Protein AF-A0A8S8YJY5-F1 (afdb_monomer)

Structure (mmCIF, N/CA/C/O backbone):
data_AF-A0A8S8YJY5-F1
#
_entry.id   AF-A0A8S8YJY5-F1
#
loop_
_atom_site.group_PDB
_atom_site.id
_atom_site.type_symbol
_atom_site.label_atom_id
_atom_site.label_alt_id
_atom_site.label_comp_id
_atom_site.label_asym_id
_atom_site.label_entity_id
_atom_site.label_seq_id
_atom_site.pdbx_PDB_ins_code
_atom_site.Cartn_x
_atom_site.Cartn_y
_atom_site.Cartn_z
_atom_site.occupancy
_atom_site.B_iso_or_equiv
_atom_site.auth_seq_id
_atom_site.auth_comp_id
_atom_site.auth_asym_id
_atom_site.auth_atom_id
_atom_site.pdbx_PDB_model_num
ATOM 1 N N . MET A 1 1 ? 12.978 2.009 -13.620 1.00 79.31 1 MET A N 1
ATOM 2 C CA . MET A 1 1 ? 12.795 2.954 -12.497 1.00 79.31 1 MET A CA 1
ATOM 3 C C . MET A 1 1 ? 14.032 2.912 -11.627 1.00 79.31 1 MET A C 1
ATOM 5 O O . MET A 1 1 ? 14.467 1.817 -11.282 1.00 79.31 1 MET A O 1
ATOM 9 N N . SER A 1 2 ? 14.587 4.067 -11.266 1.00 89.62 2 SER A N 1
ATOM 10 C CA . SER A 1 2 ? 15.620 4.143 -10.227 1.00 89.62 2 SER A CA 1
ATOM 11 C C . SER A 1 2 ? 15.093 3.652 -8.862 1.00 89.62 2 SER A C 1
ATOM 13 O O . SER A 1 2 ? 13.884 3.651 -8.609 1.00 89.62 2 SER A O 1
ATO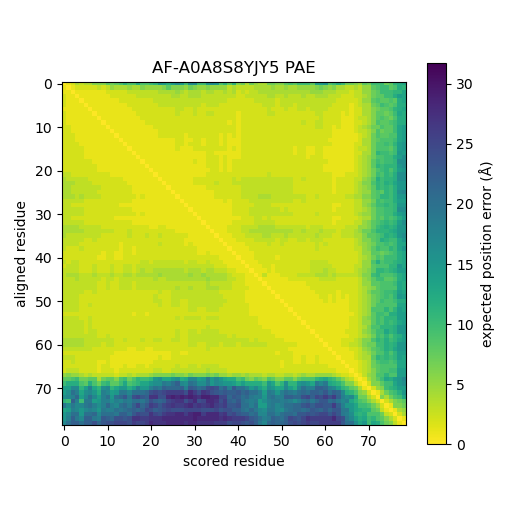M 15 N N . LYS A 1 3 ? 15.995 3.232 -7.957 1.00 93.06 3 LYS A N 1
ATOM 16 C CA . LYS A 1 3 ? 15.624 2.741 -6.610 1.00 93.06 3 LYS A CA 1
ATOM 17 C C . LYS A 1 3 ? 14.803 3.774 -5.826 1.00 93.06 3 LYS A C 1
ATOM 19 O O . LYS A 1 3 ? 13.799 3.423 -5.212 1.00 93.06 3 LYS A O 1
ATOM 24 N N . GLY A 1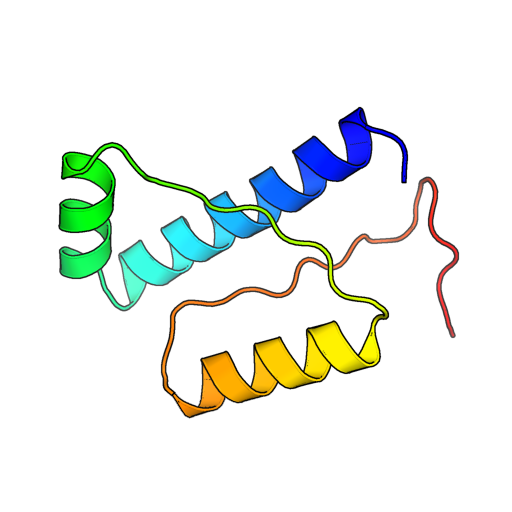 4 ? 15.197 5.047 -5.899 1.00 92.81 4 GLY A N 1
ATOM 25 C CA . GLY A 1 4 ? 14.483 6.150 -5.251 1.00 92.81 4 GLY A CA 1
ATOM 26 C C . GLY A 1 4 ? 13.082 6.354 -5.826 1.00 92.81 4 GLY A C 1
ATOM 27 O O . GLY A 1 4 ? 12.117 6.472 -5.074 1.00 92.81 4 GLY A O 1
ATOM 28 N N . LYS A 1 5 ? 12.941 6.296 -7.156 1.00 89.69 5 LYS A N 1
ATOM 29 C CA . LYS A 1 5 ? 11.633 6.406 -7.804 1.00 89.69 5 LYS A CA 1
ATOM 30 C C . LYS A 1 5 ? 10.707 5.251 -7.417 1.00 89.69 5 LYS A C 1
ATOM 32 O O . LYS A 1 5 ? 9.534 5.491 -7.151 1.00 89.69 5 LYS A O 1
ATOM 37 N N . LEU A 1 6 ? 11.216 4.020 -7.327 1.00 91.88 6 LEU A N 1
ATOM 38 C CA . LEU A 1 6 ? 10.432 2.874 -6.848 1.00 91.88 6 LEU A CA 1
ATOM 39 C C . LEU A 1 6 ? 9.926 3.096 -5.417 1.00 91.88 6 LEU A C 1
ATOM 41 O O . LEU A 1 6 ? 8.736 2.929 -5.162 1.00 91.88 6 LEU A O 1
ATOM 45 N N . ALA A 1 7 ? 10.806 3.528 -4.508 1.00 93.75 7 ALA A N 1
ATOM 46 C CA . ALA A 1 7 ? 10.431 3.825 -3.128 1.00 93.75 7 ALA A CA 1
ATOM 47 C C . ALA A 1 7 ? 9.340 4.907 -3.048 1.00 93.75 7 ALA A C 1
ATOM 49 O O . ALA A 1 7 ? 8.351 4.731 -2.334 1.00 93.75 7 ALA A O 1
ATOM 50 N N . ALA A 1 8 ? 9.473 5.988 -3.822 1.00 93.25 8 ALA A N 1
ATOM 51 C CA . ALA A 1 8 ? 8.475 7.053 -3.887 1.00 93.25 8 ALA A CA 1
ATOM 52 C C . ALA A 1 8 ? 7.109 6.546 -4.382 1.00 93.25 8 ALA A C 1
ATOM 54 O O . ALA A 1 8 ? 6.094 6.800 -3.738 1.00 93.25 8 ALA A O 1
ATOM 55 N N . GLN A 1 9 ? 7.068 5.766 -5.469 1.00 92.69 9 GLN A N 1
ATOM 56 C CA . GLN A 1 9 ? 5.805 5.243 -6.009 1.00 92.69 9 GLN A CA 1
ATOM 57 C C . GLN A 1 9 ? 5.120 4.255 -5.050 1.00 92.69 9 GLN A C 1
ATOM 59 O O . GLN A 1 9 ? 3.910 4.343 -4.844 1.00 92.69 9 GLN A O 1
ATOM 64 N N . CYS A 1 10 ? 5.878 3.365 -4.398 1.00 95.38 10 CYS A N 1
ATOM 65 C CA . CYS A 1 10 ? 5.333 2.493 -3.350 1.00 95.38 10 CYS A CA 1
ATOM 66 C C . CYS A 1 10 ? 4.779 3.302 -2.166 1.00 95.38 10 CYS A C 1
ATOM 68 O O . CYS A 1 10 ? 3.750 2.942 -1.594 1.00 95.38 10 CYS A O 1
ATOM 70 N N . SER A 1 11 ? 5.442 4.407 -1.814 1.00 95.75 11 SER A N 1
ATOM 71 C CA . SER A 1 11 ? 5.011 5.286 -0.722 1.00 95.75 11 SER A CA 1
ATOM 72 C C . SER A 1 11 ? 3.716 6.020 -1.073 1.00 95.75 11 SER A C 1
ATOM 74 O O . SER A 1 11 ? 2.799 6.040 -0.256 1.00 95.75 11 SER A O 1
ATOM 76 N N . HIS A 1 12 ? 3.590 6.535 -2.301 1.00 95.25 12 HIS A N 1
ATOM 77 C CA . HIS A 1 12 ? 2.343 7.124 -2.800 1.00 95.25 12 HIS A CA 1
ATOM 78 C C . HIS A 1 12 ? 1.184 6.123 -2.735 1.00 95.25 12 HIS A C 1
ATOM 80 O O . HIS A 1 12 ? 0.134 6.443 -2.187 1.00 95.25 12 HIS A O 1
ATOM 86 N N . ALA A 1 13 ? 1.387 4.889 -3.215 1.00 96.25 13 ALA A N 1
ATOM 87 C CA . ALA A 1 13 ? 0.357 3.850 -3.160 1.00 96.25 13 ALA A CA 1
ATOM 88 C C . ALA A 1 13 ? -0.102 3.571 -1.720 1.00 96.25 13 ALA A C 1
ATOM 90 O O . ALA A 1 13 ? -1.299 3.490 -1.449 1.00 96.25 13 ALA A O 1
ATOM 91 N N . ALA A 1 14 ? 0.847 3.449 -0.786 1.00 97.88 14 ALA A N 1
ATOM 92 C CA . ALA A 1 14 ? 0.548 3.175 0.615 1.00 97.88 14 ALA A CA 1
ATOM 93 C C . ALA A 1 14 ? -0.238 4.317 1.281 1.00 97.88 14 ALA A C 1
ATOM 95 O O . ALA A 1 14 ? -1.204 4.048 1.997 1.00 97.88 14 ALA A O 1
ATOM 96 N N . VAL A 1 15 ? 0.150 5.575 1.038 1.00 97.94 15 VAL A N 1
ATOM 97 C CA . VAL A 1 15 ? -0.538 6.754 1.589 1.00 97.94 15 VAL A CA 1
ATOM 98 C C . VAL A 1 15 ? -1.958 6.861 1.040 1.00 97.94 15 VAL A C 1
ATOM 100 O O . VAL A 1 15 ? -2.899 7.007 1.817 1.00 97.94 15 VAL A O 1
ATOM 103 N N . GLU A 1 16 ? -2.140 6.716 -0.270 1.00 98.12 16 GLU A N 1
ATOM 104 C CA . GLU A 1 16 ? -3.460 6.790 -0.903 1.00 98.12 16 GLU A CA 1
ATOM 105 C C . GLU A 1 16 ? -4.393 5.668 -0.424 1.00 98.12 16 GLU A C 1
ATOM 107 O O . GLU A 1 16 ? -5.555 5.919 -0.095 1.00 98.12 16 GLU A O 1
ATOM 112 N N . CYS A 1 17 ? -3.886 4.437 -0.286 1.00 98.38 17 CYS A N 1
ATOM 113 C CA . CYS A 1 17 ? -4.648 3.344 0.317 1.00 98.38 17 CYS A CA 1
ATOM 114 C C . CYS A 1 17 ? -5.024 3.644 1.774 1.00 98.38 17 CYS A C 1
ATOM 116 O O . CYS A 1 17 ? -6.17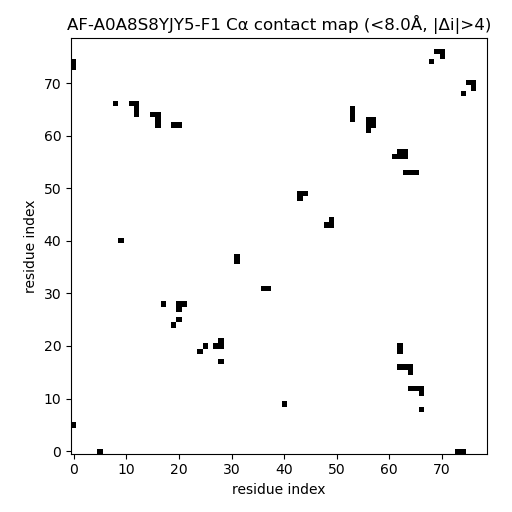3 3.426 2.151 1.00 98.38 17 CYS A O 1
ATOM 118 N N . ALA A 1 18 ? -4.112 4.183 2.586 1.00 98.38 18 ALA A N 1
ATOM 119 C CA . ALA A 1 18 ? -4.414 4.541 3.971 1.00 98.38 18 ALA A CA 1
ATOM 120 C C . ALA A 1 18 ? -5.474 5.655 4.063 1.00 98.38 18 ALA A C 1
ATOM 122 O O . ALA A 1 18 ? -6.413 5.549 4.851 1.00 98.38 18 ALA A O 1
ATOM 123 N N . LEU A 1 19 ? -5.386 6.695 3.225 1.00 98.38 19 LEU A N 1
ATOM 124 C CA . LEU A 1 19 ? -6.382 7.771 3.161 1.00 98.38 19 LEU A CA 1
ATOM 125 C C . LEU A 1 19 ? -7.750 7.263 2.690 1.00 98.38 19 LEU A C 1
ATOM 127 O O . LEU A 1 19 ? -8.779 7.645 3.254 1.00 98.38 19 LEU A O 1
ATOM 131 N N . LYS A 1 20 ? -7.779 6.368 1.695 1.00 98.31 20 LYS A N 1
ATOM 132 C CA . LYS A 1 20 ? -9.008 5.701 1.251 1.00 98.31 20 LYS A CA 1
ATOM 133 C C . LYS A 1 20 ? -9.591 4.850 2.381 1.00 98.31 20 LYS A C 1
ATOM 135 O O . LYS A 1 20 ? -10.754 5.041 2.731 1.00 98.31 20 LYS A O 1
ATOM 140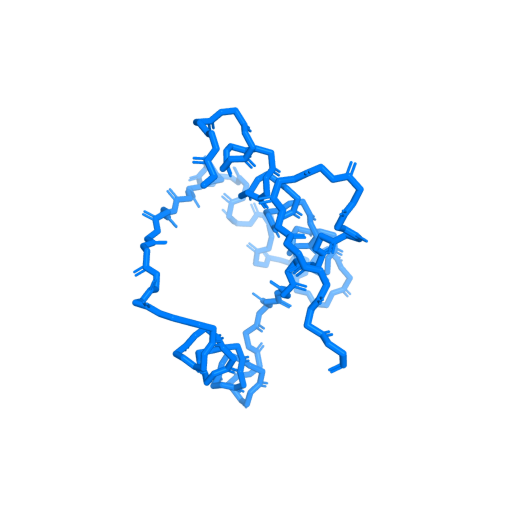 N N . ALA A 1 21 ? -8.790 3.990 3.014 1.00 98.50 21 ALA A N 1
ATOM 141 C CA . ALA A 1 21 ? -9.207 3.159 4.145 1.00 98.50 21 ALA A CA 1
ATOM 142 C C . ALA A 1 21 ? -9.755 3.999 5.304 1.00 98.50 21 ALA A C 1
ATOM 144 O O . ALA A 1 21 ? -10.791 3.657 5.858 1.00 98.50 21 ALA A O 1
ATOM 145 N N . LYS A 1 22 ? -9.151 5.152 5.614 1.00 98.44 22 LYS A N 1
ATOM 146 C CA . LYS A 1 22 ? -9.654 6.060 6.656 1.00 98.44 22 LYS A CA 1
ATOM 147 C C . LYS A 1 22 ? -11.112 6.471 6.423 1.00 98.44 22 LYS A C 1
ATOM 149 O O . LYS A 1 22 ? -11.849 6.668 7.381 1.00 98.44 22 LYS A O 1
ATOM 154 N N . ARG A 1 23 ? -11.526 6.603 5.159 1.00 97.62 23 ARG A N 1
ATOM 155 C CA . ARG A 1 23 ? -12.890 6.996 4.778 1.00 97.62 23 ARG A CA 1
ATOM 156 C C . ARG A 1 23 ? -13.857 5.817 4.718 1.00 97.62 23 ARG A C 1
ATOM 158 O O . ARG A 1 23 ? -15.006 5.987 5.100 1.00 97.62 23 ARG A O 1
ATOM 165 N N . ILE A 1 24 ? -13.418 4.667 4.200 1.00 97.62 24 ILE A N 1
ATOM 166 C CA . ILE A 1 24 ? -14.326 3.550 3.872 1.00 97.62 24 ILE A CA 1
ATOM 167 C C . ILE A 1 24 ? -14.166 2.307 4.755 1.00 97.62 24 ILE A C 1
ATOM 169 O O . ILE A 1 24 ? -15.076 1.492 4.801 1.00 97.62 24 ILE A O 1
ATOM 173 N N . ARG A 1 25 ? -13.034 2.151 5.448 1.00 97.81 25 ARG A N 1
ATOM 174 C CA . ARG A 1 25 ? -12.667 1.005 6.303 1.00 97.81 25 ARG A CA 1
ATOM 175 C C . ARG A 1 25 ? -11.854 1.453 7.548 1.00 97.81 25 ARG A C 1
ATOM 177 O O . ARG A 1 25 ? -10.752 0.948 7.771 1.00 97.81 25 ARG A O 1
ATOM 184 N N . PRO A 1 26 ? -12.334 2.412 8.369 1.00 98.12 26 PRO A N 1
ATOM 185 C CA . PRO A 1 26 ? -11.535 3.011 9.449 1.00 98.12 26 PRO A CA 1
ATOM 186 C C . PRO A 1 26 ? -11.082 2.009 10.524 1.00 98.12 26 PRO A C 1
ATOM 188 O O . PRO A 1 26 ? -9.962 2.117 11.017 1.00 98.12 26 PRO A O 1
ATOM 191 N N . ASN A 1 27 ? -11.905 1.003 10.843 1.00 98.31 27 ASN A N 1
ATOM 192 C CA . ASN A 1 27 ? -11.556 -0.029 11.827 1.00 98.31 27 ASN A CA 1
ATOM 193 C C . ASN A 1 27 ? -10.423 -0.940 11.325 1.00 98.31 27 ASN A C 1
ATOM 195 O O . ASN A 1 27 ? -9.500 -1.246 12.076 1.00 98.31 27 ASN A O 1
ATOM 199 N N . GLU A 1 28 ? -10.456 -1.329 10.043 1.00 98.12 28 GLU A N 1
ATOM 200 C CA . GLU A 1 28 ? -9.378 -2.112 9.421 1.00 98.12 28 GLU A CA 1
ATOM 201 C C . GLU A 1 28 ? -8.073 -1.306 9.383 1.00 98.12 28 GLU A C 1
ATOM 203 O O . GLU A 1 28 ? 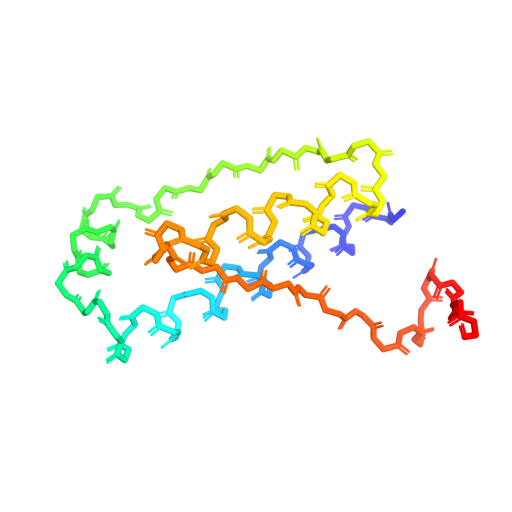-7.005 -1.847 9.666 1.00 98.12 28 GLU A O 1
ATOM 208 N N . LEU A 1 29 ? -8.154 0.004 9.104 1.00 98.50 29 LEU A N 1
ATOM 209 C CA . LEU A 1 29 ? -6.990 0.888 9.158 1.00 98.50 29 LEU A CA 1
ATOM 210 C C . LEU A 1 29 ? -6.397 0.968 10.572 1.00 98.50 29 LEU A C 1
ATOM 212 O O . LEU A 1 29 ? -5.179 0.863 10.701 1.00 98.50 29 LEU A O 1
ATOM 216 N N . SER A 1 30 ? -7.224 1.135 11.614 1.00 98.50 30 SER A N 1
ATOM 217 C CA . SER A 1 30 ? -6.747 1.174 13.009 1.00 98.50 30 SER A CA 1
ATOM 218 C C . SER A 1 30 ? -6.024 -0.116 13.372 1.00 98.50 30 SER A C 1
ATOM 220 O O . SER A 1 30 ? -4.872 -0.078 13.795 1.00 98.50 30 SER A O 1
ATOM 222 N N . SER A 1 31 ? -6.650 -1.261 13.084 1.00 98.44 31 SER A N 1
ATOM 223 C CA . SER A 1 31 ? -6.052 -2.571 13.334 1.00 98.44 31 SER A CA 1
ATOM 224 C C . SER A 1 31 ? -4.724 -2.740 12.590 1.00 98.44 31 SER A C 1
ATOM 226 O O . SER A 1 31 ? -3.734 -3.177 13.173 1.00 98.44 31 SER A O 1
ATOM 228 N N . TRP A 1 32 ? -4.645 -2.343 11.317 1.00 98.38 32 TRP A N 1
ATOM 229 C CA . TRP A 1 32 ? -3.396 -2.409 10.558 1.00 98.38 32 TRP A CA 1
ATOM 230 C C . TRP A 1 32 ? -2.292 -1.517 11.148 1.00 98.38 32 TRP A C 1
ATOM 232 O O . TRP A 1 32 ? -1.136 -1.944 11.201 1.00 98.38 32 TRP A O 1
ATOM 242 N N . LEU A 1 33 ? -2.627 -0.308 11.615 1.00 98.31 33 LEU A N 1
ATOM 243 C CA . LEU A 1 33 ? -1.681 0.604 12.270 1.00 98.31 33 LEU A CA 1
ATOM 244 C C . LEU A 1 33 ? -1.181 0.045 13.609 1.00 98.31 33 LEU A C 1
ATOM 246 O O . LEU A 1 33 ? 0.026 0.038 13.845 1.00 98.31 33 LEU A O 1
ATOM 250 N N . GLU A 1 34 ? -2.084 -0.474 14.442 1.00 98.50 34 GLU A N 1
ATOM 251 C CA . GLU A 1 34 ? -1.767 -1.124 15.724 1.00 98.50 34 GLU A CA 1
ATOM 252 C C . GLU A 1 34 ? -0.865 -2.352 15.534 1.00 98.50 34 GLU A C 1
ATOM 254 O O . GLU A 1 34 ? 0.004 -2.630 16.357 1.00 98.50 34 GLU A O 1
ATOM 259 N N . ASN A 1 35 ? -0.992 -3.035 14.393 1.00 98.00 35 ASN A N 1
ATOM 260 C CA . ASN A 1 35 ? -0.147 -4.162 13.998 1.00 98.00 35 ASN A CA 1
ATOM 261 C C . ASN A 1 35 ? 1.114 -3.744 13.207 1.00 98.00 35 ASN A C 1
ATOM 263 O O . ASN A 1 35 ? 1.650 -4.517 12.405 1.00 98.00 35 ASN A O 1
ATOM 267 N N . GLY A 1 36 ? 1.604 -2.517 13.413 1.00 97.69 36 GLY A N 1
ATOM 268 C CA . GLY A 1 36 ? 2.885 -2.045 12.878 1.00 97.69 36 GLY A CA 1
ATOM 269 C C . GLY A 1 36 ? 2.860 -1.648 11.401 1.00 97.69 36 GLY A C 1
ATOM 270 O O . GLY A 1 36 ? 3.916 -1.521 10.779 1.00 97.69 36 GLY A O 1
ATOM 271 N N . ALA A 1 37 ? 1.674 -1.455 10.819 1.00 97.38 37 ALA A N 1
ATOM 272 C CA . ALA A 1 37 ? 1.494 -0.969 9.455 1.00 97.38 37 ALA A CA 1
ATOM 273 C C . ALA A 1 37 ? 2.273 -1.787 8.402 1.00 97.38 37 ALA A C 1
ATOM 275 O O . ALA A 1 37 ? 2.952 -1.219 7.533 1.00 97.38 37 ALA A O 1
ATOM 276 N N . ARG A 1 38 ? 2.208 -3.125 8.491 1.00 97.88 38 ARG A N 1
ATOM 277 C CA . ARG A 1 38 ? 2.954 -4.062 7.631 1.00 97.88 38 ARG A CA 1
ATOM 278 C C . ARG A 1 38 ? 2.701 -3.797 6.143 1.00 97.88 38 ARG A C 1
ATOM 280 O O . ARG A 1 38 ? 1.557 -3.660 5.716 1.00 97.88 38 ARG A O 1
ATOM 287 N N . LYS A 1 39 ? 3.770 -3.788 5.342 1.00 97.38 39 LYS A N 1
ATOM 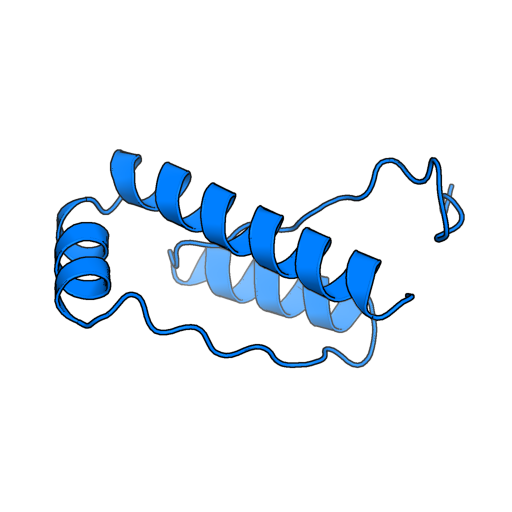288 C CA . LYS A 1 39 ? 3.722 -3.624 3.880 1.00 97.38 39 LYS A CA 1
ATOM 289 C C . LYS A 1 39 ? 4.530 -4.731 3.219 1.00 97.38 39 LYS A C 1
ATOM 291 O O . LYS A 1 39 ? 5.613 -5.063 3.694 1.00 97.38 39 LYS A O 1
ATOM 296 N N . ILE A 1 40 ? 4.012 -5.269 2.122 1.00 97.75 40 ILE A N 1
ATOM 297 C CA . ILE A 1 40 ? 4.714 -6.227 1.267 1.00 97.75 40 ILE A CA 1
ATOM 298 C C . ILE A 1 40 ? 4.789 -5.597 -0.119 1.00 97.75 40 ILE A C 1
ATOM 300 O O . ILE A 1 40 ? 3.767 -5.203 -0.676 1.00 97.75 40 ILE A O 1
ATOM 304 N N . VAL A 1 41 ? 6.002 -5.467 -0.651 1.00 96.44 41 VAL A N 1
ATOM 305 C CA . VAL A 1 41 ? 6.242 -4.904 -1.982 1.00 96.44 41 VAL A CA 1
ATOM 306 C C . VAL A 1 41 ? 6.588 -6.049 -2.921 1.00 96.44 41 VAL A C 1
ATOM 308 O O . VAL A 1 41 ? 7.535 -6.790 -2.670 1.00 96.44 41 VAL A O 1
ATOM 311 N N . VAL A 1 42 ? 5.819 -6.184 -3.999 1.00 95.81 42 VAL A N 1
ATOM 312 C CA . VAL A 1 42 ? 6.019 -7.194 -5.045 1.00 95.81 42 VAL A CA 1
ATOM 313 C C . VAL A 1 42 ? 6.119 -6.528 -6.413 1.00 95.81 42 VAL A C 1
ATOM 315 O O . VAL A 1 42 ? 5.681 -5.392 -6.595 1.00 95.81 42 VAL A O 1
ATOM 318 N N . ALA A 1 43 ? 6.700 -7.238 -7.378 1.00 94.44 43 ALA A N 1
ATOM 319 C CA . ALA A 1 43 ? 6.801 -6.783 -8.757 1.00 94.44 43 ALA A CA 1
ATOM 320 C C . ALA A 1 43 ? 5.722 -7.446 -9.624 1.00 94.44 43 ALA A C 1
ATOM 322 O O . ALA A 1 43 ? 5.534 -8.660 -9.567 1.00 94.44 43 ALA A O 1
ATOM 323 N N . ALA A 1 44 ? 5.047 -6.651 -10.455 1.00 93.19 44 ALA A N 1
ATOM 324 C CA . ALA A 1 44 ? 4.226 -7.161 -11.547 1.00 93.19 44 ALA A CA 1
ATOM 325 C C . ALA A 1 44 ? 5.077 -7.259 -12.828 1.00 93.19 44 ALA A C 1
ATOM 327 O O . ALA A 1 44 ? 5.937 -6.401 -13.045 1.00 93.19 44 ALA A O 1
ATOM 328 N N . PRO A 1 45 ? 4.844 -8.257 -13.699 1.00 93.44 45 PRO A N 1
ATOM 329 C CA . PRO A 1 45 ? 5.651 -8.451 -14.905 1.00 93.44 45 PRO A CA 1
ATOM 330 C C . PRO A 1 45 ? 5.424 -7.367 -15.970 1.00 93.44 45 PRO A C 1
ATOM 332 O O . PRO A 1 45 ? 6.299 -7.128 -16.795 1.00 93.44 45 PRO A O 1
ATOM 335 N N . ASN A 1 46 ? 4.251 -6.724 -15.982 1.00 93.06 46 ASN A N 1
ATOM 336 C CA . ASN A 1 46 ? 3.889 -5.660 -16.918 1.00 93.06 46 ASN A CA 1
ATOM 337 C C . ASN A 1 46 ? 2.662 -4.866 -16.421 1.00 93.06 46 ASN A C 1
ATOM 339 O O . ASN A 1 46 ? 2.062 -5.184 -15.389 1.00 93.06 46 ASN A O 1
ATOM 343 N N . LEU A 1 47 ? 2.293 -3.825 -17.174 1.00 90.69 47 LEU A N 1
ATOM 344 C CA . LEU A 1 47 ? 1.161 -2.950 -16.864 1.00 90.69 47 LEU A CA 1
ATOM 345 C C . LEU A 1 47 ? -0.186 -3.685 -16.891 1.00 90.69 47 LEU A C 1
ATOM 347 O O . LEU A 1 47 ? -1.040 -3.397 -16.056 1.00 90.69 47 LEU A O 1
ATOM 351 N N . ASP A 1 48 ? -0.386 -4.630 -17.808 1.00 94.81 48 ASP A N 1
ATOM 352 C CA . ASP A 1 48 ? -1.663 -5.343 -17.927 1.00 94.81 48 ASP A CA 1
ATOM 353 C C . ASP A 1 48 ? -1.903 -6.272 -16.737 1.00 94.81 48 ASP A C 1
ATOM 355 O O . ASP A 1 48 ? -3.007 -6.308 -16.195 1.00 94.81 48 ASP A O 1
ATOM 359 N N . ALA A 1 49 ? -0.856 -6.942 -16.248 1.00 96.69 49 ALA A N 1
ATOM 360 C CA . ALA A 1 49 ? -0.914 -7.705 -15.007 1.00 96.69 49 ALA A CA 1
ATOM 361 C C . ALA A 1 49 ? -1.263 -6.806 -13.809 1.00 96.69 49 ALA A C 1
ATOM 363 O O . ALA A 1 49 ? -2.099 -7.180 -12.989 1.00 96.69 49 ALA A O 1
ATOM 364 N N . LEU A 1 50 ? -0.679 -5.603 -13.732 1.00 95.50 50 LEU A N 1
ATOM 365 C CA . LEU A 1 50 ? -0.997 -4.635 -12.678 1.00 95.50 50 LEU A CA 1
ATOM 366 C C . LEU A 1 50 ? -2.449 -4.134 -12.771 1.00 95.50 50 LEU A C 1
ATOM 368 O O . LEU A 1 50 ? -3.130 -4.033 -11.753 1.00 95.50 50 LEU A O 1
ATOM 372 N N . LYS A 1 51 ? -2.943 -3.847 -13.984 1.00 95.88 51 LYS A N 1
ATOM 373 C CA . LYS A 1 51 ? -4.337 -3.441 -14.227 1.00 95.88 51 LYS A CA 1
ATOM 374 C C . LYS A 1 51 ? -5.328 -4.534 -13.857 1.00 95.88 51 LYS A C 1
ATOM 376 O O . LYS A 1 51 ? -6.332 -4.232 -13.217 1.00 95.88 51 LYS A O 1
ATOM 381 N N . ARG A 1 52 ? -5.035 -5.784 -14.222 1.00 97.81 52 ARG A N 1
ATOM 382 C CA . ARG A 1 52 ? -5.859 -6.941 -13.869 1.00 97.81 52 ARG A CA 1
ATOM 383 C C . ARG A 1 52 ? -5.959 -7.104 -12.351 1.00 97.81 52 ARG A C 1
ATOM 385 O O . ARG A 1 52 ? -7.069 -7.097 -11.835 1.00 97.81 52 ARG A O 1
ATOM 392 N N . LEU A 1 53 ? -4.823 -7.125 -11.644 1.00 97.44 53 LEU A N 1
ATOM 393 C CA . LEU A 1 53 ? -4.790 -7.207 -10.175 1.00 97.44 53 LEU A CA 1
ATOM 394 C C . LEU A 1 53 ? -5.567 -6.062 -9.516 1.00 97.44 53 LEU A C 1
ATOM 396 O O . LEU A 1 53 ? -6.296 -6.268 -8.552 1.00 97.44 53 LEU A O 1
ATOM 400 N N . PHE A 1 54 ? -5.439 -4.840 -10.040 1.00 97.19 54 PHE A N 1
ATOM 401 C CA . PHE A 1 54 ? -6.211 -3.709 -9.533 1.00 97.19 54 PHE A CA 1
ATOM 402 C C . PHE A 1 54 ? -7.722 -3.897 -9.734 1.00 97.19 54 PHE A C 1
ATOM 404 O O . PHE A 1 54 ? -8.490 -3.603 -8.820 1.00 97.19 54 PHE A O 1
ATOM 411 N N . GLY A 1 55 ? -8.145 -4.405 -10.895 1.00 98.00 55 GLY A N 1
ATOM 412 C CA . GLY A 1 55 ? -9.544 -4.734 -11.173 1.00 98.00 55 GLY A CA 1
ATOM 413 C C . GLY A 1 55 ? -10.097 -5.808 -10.235 1.00 98.00 55 GLY A C 1
ATOM 414 O O . GLY A 1 55 ? -11.165 -5.614 -9.663 1.00 98.00 55 GLY A O 1
ATOM 415 N N . GLU A 1 56 ? -9.341 -6.885 -10.015 1.00 98.38 56 GLU A N 1
ATOM 416 C CA . GLU A 1 56 ? -9.682 -7.958 -9.068 1.00 98.38 56 GLU A CA 1
ATOM 417 C C . GLU A 1 56 ? -9.839 -7.408 -7.641 1.00 98.38 56 GLU A C 1
ATOM 419 O O . GLU A 1 56 ? -10.865 -7.625 -7.001 1.00 98.38 56 GLU A O 1
ATOM 424 N N . CYS A 1 57 ? -8.895 -6.586 -7.168 1.00 97.56 57 CYS A N 1
ATOM 425 C CA . CYS A 1 57 ? -9.007 -5.931 -5.863 1.00 97.56 57 CYS A CA 1
ATOM 426 C C . CYS A 1 57 ? -10.258 -5.048 -5.741 1.00 97.56 57 CYS A C 1
ATOM 428 O O . CYS A 1 57 ? -10.870 -5.003 -4.676 1.00 97.56 57 CYS A O 1
ATOM 430 N N . GLN A 1 58 ? -10.633 -4.314 -6.796 1.00 97.25 58 GLN A N 1
ATOM 431 C CA . GLN A 1 58 ? -11.855 -3.505 -6.779 1.00 97.25 58 GLN A CA 1
ATOM 432 C C . GLN A 1 58 ? -13.117 -4.380 -6.745 1.00 97.25 58 GLN A C 1
ATOM 434 O O . GLN A 1 58 ? -14.037 -4.054 -5.997 1.00 97.25 58 GLN A O 1
ATOM 439 N N . ALA A 1 59 ? -13.152 -5.477 -7.507 1.00 98.06 59 ALA A N 1
ATOM 440 C CA . ALA A 1 59 ? -14.282 -6.407 -7.537 1.00 98.06 59 ALA A CA 1
ATOM 441 C C . ALA A 1 59 ? -14.528 -7.069 -6.170 1.00 98.06 59 ALA A C 1
ATOM 443 O O . ALA A 1 59 ? -15.670 -7.172 -5.736 1.00 98.06 59 ALA A O 1
ATOM 444 N N . GLU A 1 60 ? -13.455 -7.408 -5.454 1.00 97.62 60 GLU A N 1
ATOM 445 C CA . GLU A 1 60 ? -13.502 -7.974 -4.097 1.00 97.62 60 GLU A CA 1
ATOM 446 C C . GLU A 1 60 ? -13.720 -6.915 -2.994 1.00 97.62 60 GLU A C 1
ATOM 448 O O . GLU A 1 60 ? -13.730 -7.219 -1.801 1.00 97.62 60 GLU A O 1
ATOM 453 N N . GLY A 1 61 ? -13.866 -5.636 -3.357 1.00 96.06 61 GLY A N 1
ATOM 454 C CA . GLY A 1 61 ? -14.074 -4.552 -2.394 1.00 96.06 61 GLY A CA 1
ATOM 455 C C . GLY A 1 61 ? -12.857 -4.248 -1.509 1.00 96.06 61 GLY A C 1
ATOM 456 O O . GLY A 1 61 ? -13.011 -3.636 -0.446 1.00 96.06 61 GLY A O 1
ATOM 457 N N . LEU A 1 62 ? -11.653 -4.642 -1.941 1.00 97.50 62 LEU A N 1
ATOM 458 C CA . LEU A 1 62 ? -10.397 -4.370 -1.246 1.00 97.50 62 LEU A CA 1
ATOM 459 C C . LEU A 1 62 ? -9.963 -2.912 -1.434 1.00 97.50 62 LEU A C 1
ATOM 461 O O . LEU A 1 62 ? -10.034 -2.330 -2.528 1.00 97.50 62 LEU A O 1
ATOM 465 N N . VAL A 1 63 ? -9.424 -2.317 -0.366 1.00 97.88 63 VAL A N 1
ATOM 466 C CA . VAL A 1 63 ? -8.800 -0.993 -0.451 1.00 97.88 63 VAL A CA 1
ATOM 467 C C . VAL A 1 63 ? -7.573 -1.082 -1.354 1.00 97.88 63 VAL A C 1
ATOM 469 O O . VAL A 1 63 ?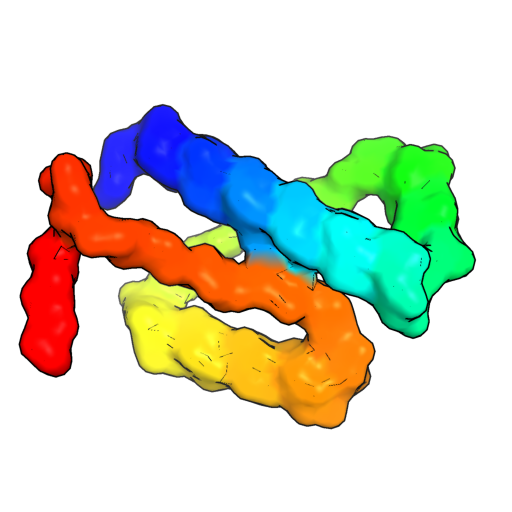 -6.560 -1.682 -1.011 1.00 97.88 63 VAL A O 1
ATOM 472 N N . SER A 1 64 ? -7.665 -0.458 -2.522 1.00 97.75 64 SER A N 1
ATOM 473 C CA . SER A 1 64 ? -6.574 -0.399 -3.488 1.00 97.75 64 SER A CA 1
ATOM 474 C C . SER A 1 64 ? -6.559 0.933 -4.233 1.00 97.75 64 SER A C 1
ATOM 476 O O . SER A 1 64 ? -7.585 1.625 -4.346 1.00 97.75 64 SER A O 1
ATOM 478 N N . TYR A 1 65 ? -5.369 1.279 -4.726 1.00 96.56 65 TYR A N 1
ATOM 479 C CA . TYR A 1 65 ? -5.072 2.491 -5.475 1.00 96.56 65 TYR A CA 1
ATOM 480 C C . TYR A 1 65 ? -4.017 2.200 -6.550 1.00 96.56 65 TYR A C 1
ATOM 482 O O . TYR A 1 65 ? -2.995 1.575 -6.269 1.00 96.56 65 TYR A O 1
ATOM 490 N N . MET A 1 66 ? -4.255 2.665 -7.777 1.00 95.06 66 MET A N 1
ATOM 491 C CA . MET A 1 66 ? -3.302 2.565 -8.882 1.00 95.06 66 MET A CA 1
ATOM 492 C C . MET A 1 66 ? -2.583 3.898 -9.052 1.00 95.06 66 MET A C 1
ATOM 494 O O . MET A 1 66 ? -3.167 4.861 -9.552 1.00 95.06 66 MET A O 1
ATOM 498 N N . VAL A 1 67 ? -1.311 3.946 -8.659 1.00 92.94 67 VAL A N 1
ATOM 499 C CA . VAL A 1 67 ? -0.498 5.153 -8.818 1.00 92.94 67 VAL A CA 1
ATOM 500 C C . VAL A 1 67 ? -0.249 5.419 -10.297 1.00 92.94 67 VAL A C 1
ATOM 502 O O . VAL A 1 67 ? 0.128 4.521 -11.051 1.00 92.94 67 VAL A O 1
ATOM 505 N N . ARG A 1 68 ? -0.465 6.669 -10.707 1.00 85.94 68 ARG A N 1
ATOM 506 C CA . ARG A 1 68 ? -0.159 7.161 -12.048 1.00 85.94 68 ARG A CA 1
ATOM 507 C C . ARG A 1 68 ? 0.932 8.209 -11.924 1.00 85.94 68 ARG A C 1
ATOM 509 O O . ARG A 1 68 ? 0.732 9.236 -11.285 1.00 85.94 68 ARG A O 1
ATOM 516 N N . ASP A 1 69 ? 2.079 7.938 -12.527 1.00 74.81 69 ASP A N 1
ATOM 517 C CA . ASP A 1 69 ? 3.124 8.941 -12.674 1.00 74.81 69 ASP A CA 1
ATOM 518 C C . ASP A 1 69 ? 2.767 9.848 -13.859 1.00 74.81 69 ASP A C 1
ATOM 520 O O . ASP A 1 69 ? 2.485 9.356 -14.952 1.00 74.81 69 ASP A O 1
ATOM 524 N N . ALA A 1 70 ? 2.774 11.167 -13.652 1.00 65.00 70 ALA A N 1
ATOM 525 C CA . ALA A 1 70 ? 2.489 12.154 -14.696 1.00 65.00 70 ALA A CA 1
ATOM 526 C C . ALA A 1 70 ? 3.551 12.166 -15.818 1.00 65.00 70 ALA A C 1
ATOM 528 O O . ALA A 1 70 ? 3.363 12.824 -16.838 1.00 65.00 70 ALA A O 1
ATOM 529 N N . GLY A 1 71 ? 4.653 11.423 -15.657 1.00 57.62 71 GLY A N 1
ATOM 530 C CA . GLY A 1 71 ? 5.612 11.165 -16.734 1.00 57.62 71 GLY A CA 1
ATOM 531 C C . GLY A 1 71 ? 6.653 12.267 -16.928 1.00 57.62 71 GLY A C 1
ATOM 532 O O . GLY A 1 71 ? 7.406 12.226 -17.892 1.00 57.62 71 GLY A O 1
ATOM 533 N N . HIS A 1 72 ? 6.774 13.220 -16.000 1.00 51.09 72 HIS A N 1
ATOM 534 C CA . HIS A 1 72 ? 7.775 14.298 -16.068 1.00 51.09 72 HIS A CA 1
ATOM 535 C C . HIS A 1 72 ? 9.209 13.858 -15.712 1.00 51.09 72 HIS A C 1
ATOM 537 O O . HIS A 1 72 ? 10.070 14.702 -15.483 1.00 51.09 72 HIS A O 1
ATOM 543 N N . THR A 1 73 ? 9.476 12.551 -15.609 1.00 56.75 73 THR A N 1
ATOM 544 C CA . THR A 1 73 ? 10.787 12.026 -15.193 1.00 56.75 73 THR A CA 1
ATOM 545 C C . THR A 1 73 ? 11.262 10.872 -16.089 1.00 56.75 73 THR A C 1
ATOM 547 O O . THR A 1 73 ? 11.842 11.107 -17.136 1.00 56.75 73 THR A O 1
ATOM 550 N N . GLU A 1 74 ? 11.030 9.616 -15.701 1.00 46.38 74 G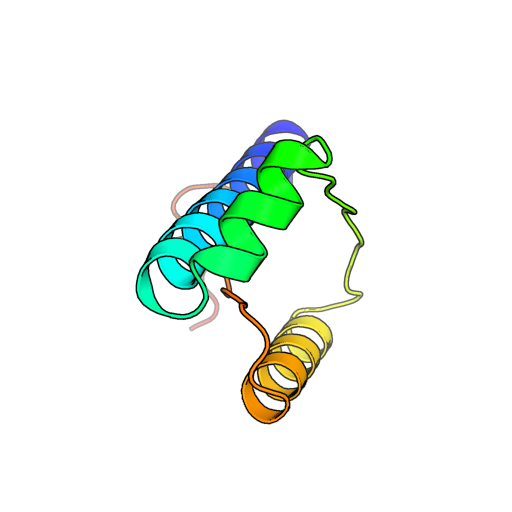LU A N 1
ATOM 551 C CA . GLU A 1 74 ? 11.735 8.437 -16.252 1.00 46.38 74 GLU A CA 1
ATOM 552 C C . GLU A 1 74 ? 10.845 7.432 -17.022 1.00 46.38 74 GLU A C 1
ATOM 554 O O . GLU A 1 74 ? 11.319 6.352 -17.367 1.00 46.38 74 GLU A O 1
ATOM 559 N N . ILE A 1 75 ? 9.549 7.700 -17.229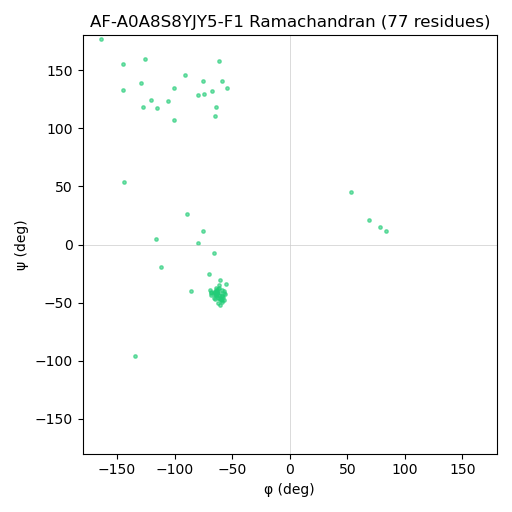 1.00 57.25 75 ILE A N 1
ATOM 560 C CA . ILE A 1 75 ? 8.640 6.781 -17.946 1.00 57.25 75 ILE A CA 1
ATOM 561 C C . ILE A 1 75 ? 7.942 7.571 -19.059 1.00 57.25 75 ILE A C 1
ATOM 563 O O . ILE A 1 75 ? 7.237 8.530 -18.737 1.00 57.25 75 ILE A O 1
ATOM 567 N N . PRO A 1 76 ? 8.128 7.204 -20.343 1.00 50.22 76 PRO A N 1
ATOM 568 C CA . PRO A 1 76 ? 7.445 7.860 -21.448 1.00 50.22 76 PRO A CA 1
ATOM 569 C C . PRO A 1 76 ? 5.929 7.757 -21.290 1.00 50.22 76 PRO A C 1
ATOM 571 O O . PRO A 1 76 ? 5.401 6.709 -20.910 1.00 50.22 76 PRO A O 1
ATOM 574 N N . ARG A 1 77 ? 5.222 8.837 -21.624 1.00 53.78 77 ARG A N 1
ATOM 575 C CA . ARG A 1 77 ? 3.768 8.806 -21.772 1.00 53.78 77 ARG A CA 1
ATOM 576 C C . ARG A 1 77 ? 3.441 7.864 -22.933 1.00 53.78 77 ARG A C 1
ATOM 578 O O . ARG A 1 77 ? 3.878 8.116 -24.053 1.00 53.78 77 ARG A O 1
ATOM 585 N N . VAL A 1 78 ? 2.709 6.783 -22.676 1.00 50.06 78 VAL A N 1
ATOM 586 C CA . VAL A 1 78 ? 2.058 6.047 -23.769 1.00 50.06 78 VAL A CA 1
ATOM 587 C C . VAL A 1 78 ? 0.859 6.906 -24.207 1.00 50.06 78 VAL A C 1
ATOM 589 O O . VAL A 1 78 ? 0.149 7.371 -23.309 1.00 50.06 78 VAL A O 1
ATOM 592 N N . PRO A 1 79 ? 0.697 7.200 -25.514 1.00 45.72 79 PRO A N 1
ATOM 593 C CA . PRO A 1 79 ? -0.419 7.989 -26.038 1.00 45.72 79 PRO A CA 1
ATOM 594 C C . PRO A 1 79 ? -1.790 7.488 -25.579 1.00 45.72 79 PRO A C 1
ATOM 596 O O . PRO A 1 79 ? -1.957 6.251 -25.461 1.00 45.72 79 PRO A O 1
#

Secondary structure (DSSP, 8-state):
--HHHHHHHHHHHHHHHHHHHHHH-HHHHHHHHHTTT-------SSHHHHHHHHHHHHHTT---------SSSSSPPP-

Nearest PDB structures (foldseek):
  2zv3-assembly5_I-2  TM=9.382E-01  e=1.800E-03  Methanocaldococcus jannaschii DSM 2661
  1q7s-assembly3_B  TM=9.432E-01  e=2.972E-03  Homo sapiens

Mean predicted aligned error: 5.1 Å

Sequence (79 aa):
MSKGKLAAQCSHAAVECALKAKRIRPNELSSWLENGARKIVVAAPNLDALKRLFGECQAEGLVSYMVRDAGHTEIPRVP

Solvent-accessible surface area (backbone atoms only — not comparable to full-atom values): 5004 Å² total; per-residue (Å²): 128,56,73,67,57,48,54,51,52,55,48,51,32,51,50,52,26,50,59,49,23,57,75,80,36,46,68,62,44,50,53,39,51,78,64,69,56,77,81,85,90,84,84,66,96,46,69,66,59,46,51,50,52,51,50,53,34,54,74,75,68,45,83,71,62,83,78,77,79,91,41,92,74,92,48,82,77,77,132

Foldseek 3Di:
DDPVVVVVQLVVFLVQLLVVCVVVPVVVSVVCVVVVVDDDDDDDPDDVSVVVVQVVCVVVVHRGDDDDDPCPDDDDDDD

pLDDT: mean 90.32, std 14.72, range [45.72, 98.5]

Radius of gyration: 13.97 Å; Cα contacts (8 Å, |Δi|>4): 38; chains: 1; bounding box: 30×23×42 Å